Protein AF-A0A955L6P5-F1 (afdb_monomer_lite)

pLDDT: mean 88.3, std 8.4, range [50.91, 96.0]

Structure (mmCIF, N/CA/C/O backbone):
data_AF-A0A955L6P5-F1
#
_entry.id   AF-A0A955L6P5-F1
#
loop_
_atom_site.group_PDB
_atom_site.id
_atom_site.type_symbol
_atom_site.label_atom_id
_atom_site.label_alt_id
_atom_site.label_comp_id
_atom_site.label_asym_id
_atom_site.label_entity_id
_atom_site.label_seq_id
_atom_site.pdbx_PDB_ins_code
_atom_site.Cartn_x
_atom_site.Cartn_y
_atom_site.Cartn_z
_atom_site.occupancy
_atom_site.B_iso_or_equiv
_atom_site.auth_seq_id
_atom_site.auth_comp_id
_atom_site.auth_asym_id
_atom_site.auth_atom_id
_atom_site.pdbx_PDB_model_num
ATOM 1 N N . MET A 1 1 ? -25.194 28.281 59.386 1.00 50.91 1 MET A N 1
ATOM 2 C CA . MET A 1 1 ? -25.697 27.392 58.314 1.00 50.91 1 MET A CA 1
ATOM 3 C C . MET A 1 1 ? -25.252 25.973 58.629 1.00 50.91 1 MET A C 1
ATOM 5 O O . MET A 1 1 ? -24.058 25.762 58.780 1.00 50.91 1 MET A O 1
ATOM 9 N N . LYS A 1 2 ? -26.180 25.026 58.823 1.00 52.00 2 LYS A N 1
ATOM 10 C CA .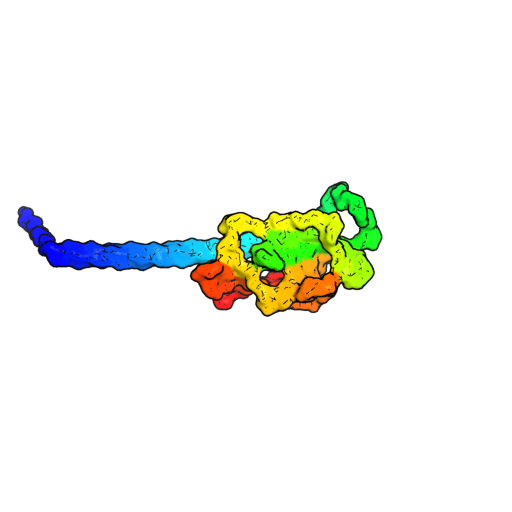 LYS A 1 2 ? -25.829 23.611 59.026 1.00 52.00 2 LYS A CA 1
ATOM 11 C C . LYS A 1 2 ? -25.591 22.978 57.655 1.00 52.00 2 LYS A C 1
ATOM 13 O O . LYS A 1 2 ? -26.517 22.937 56.849 1.00 52.00 2 LYS A O 1
ATOM 18 N N . LEU A 1 3 ? -24.368 22.522 57.396 1.00 64.44 3 LEU A N 1
ATOM 19 C CA . LEU A 1 3 ? -24.061 21.691 56.232 1.00 64.44 3 LEU A CA 1
ATOM 20 C C . LEU A 1 3 ? -24.800 20.358 56.409 1.00 64.44 3 LEU A C 1
ATOM 22 O O . LEU A 1 3 ? -24.619 19.682 57.423 1.00 64.44 3 LEU A O 1
ATOM 26 N N . LYS A 1 4 ? -25.688 20.017 55.470 1.00 74.00 4 LYS A N 1
ATOM 27 C CA . LYS A 1 4 ? -26.316 18.692 55.436 1.00 74.00 4 LYS A CA 1
ATOM 28 C C . LYS A 1 4 ? -25.215 17.676 55.127 1.00 74.00 4 LYS A C 1
ATOM 30 O O . LYS A 1 4 ? -24.539 17.805 54.112 1.00 74.00 4 LYS A O 1
ATOM 35 N N . ALA A 1 5 ? -25.009 16.716 56.023 1.00 74.19 5 ALA A N 1
ATOM 36 C CA . ALA A 1 5 ? -24.091 15.612 55.783 1.00 74.19 5 ALA A CA 1
ATOM 37 C C . ALA A 1 5 ? -24.690 14.684 54.714 1.00 74.19 5 ALA A C 1
ATOM 39 O O . ALA A 1 5 ? -25.864 14.323 54.807 1.00 74.19 5 ALA A O 1
ATOM 40 N N . PHE A 1 6 ? -23.888 14.328 53.710 1.00 81.50 6 PHE A N 1
ATOM 41 C CA . PHE A 1 6 ? -24.247 13.346 52.686 1.00 81.50 6 PHE A CA 1
ATOM 42 C C . PHE A 1 6 ? -24.453 11.968 53.320 1.00 81.50 6 PHE A C 1
ATOM 44 O O . PHE A 1 6 ? -23.704 11.581 54.222 1.00 81.50 6 PHE A O 1
ATOM 51 N N . SER A 1 7 ? -25.461 11.220 52.861 1.00 91.12 7 SER A N 1
ATOM 52 C CA . SER A 1 7 ? -25.644 9.847 53.343 1.00 91.12 7 SER A CA 1
ATOM 53 C C . SER A 1 7 ? -24.570 8.928 52.755 1.00 91.12 7 SER A C 1
ATOM 55 O O . SER A 1 7 ? -24.119 9.124 51.627 1.00 91.12 7 SER A O 1
ATOM 57 N N . LEU A 1 8 ? -24.177 7.892 53.498 1.00 87.31 8 LEU A N 1
ATOM 58 C CA . LEU A 1 8 ? -23.196 6.907 53.026 1.00 87.31 8 LEU A CA 1
ATOM 59 C C . LEU A 1 8 ? -23.647 6.244 51.710 1.00 87.31 8 LEU A C 1
ATOM 61 O O . LEU A 1 8 ? -22.831 6.012 50.821 1.00 87.31 8 LEU A O 1
ATOM 65 N N . LEU A 1 9 ? -24.956 6.024 51.558 1.00 91.38 9 LEU A N 1
ATOM 66 C CA . LEU A 1 9 ? -25.561 5.498 50.335 1.00 91.38 9 LEU A CA 1
ATOM 67 C C . LEU A 1 9 ? -25.369 6.452 49.149 1.00 91.38 9 LEU A C 1
ATOM 69 O O . LEU A 1 9 ? -25.016 6.016 48.059 1.00 91.38 9 LEU A O 1
ATOM 73 N N . GLU A 1 10 ? -25.549 7.753 49.362 1.00 89.12 10 GLU A N 1
ATOM 74 C CA . GLU A 1 10 ? -25.377 8.775 48.325 1.00 89.12 10 GLU A CA 1
ATOM 75 C C . GLU A 1 10 ? -23.925 8.832 47.828 1.00 89.12 10 GLU A C 1
ATOM 77 O O . GLU A 1 10 ? -23.684 8.883 46.624 1.00 89.12 10 GLU A O 1
ATOM 82 N N . ILE A 1 11 ? -22.953 8.699 48.737 1.00 91.44 11 ILE A N 1
ATOM 83 C CA . ILE A 1 11 ? -21.528 8.617 48.382 1.00 91.44 11 ILE A CA 1
ATOM 84 C C . ILE A 1 11 ? -21.235 7.352 47.561 1.00 91.44 11 ILE A C 1
ATOM 86 O O . ILE A 1 11 ? -20.530 7.425 46.554 1.00 91.44 11 ILE A O 1
ATOM 90 N N . MET A 1 12 ? -21.801 6.201 47.940 1.00 91.44 12 MET A N 1
ATOM 91 C CA . MET A 1 12 ? -21.633 4.953 47.184 1.00 91.44 12 MET A CA 1
ATOM 92 C C . MET A 1 12 ? -22.191 5.050 45.761 1.00 91.44 12 MET A C 1
ATOM 94 O O . MET A 1 12 ? -21.538 4.603 44.817 1.00 91.44 12 MET A O 1
ATOM 98 N N . VAL A 1 13 ? -23.363 5.666 45.591 1.00 94.50 13 VAL A N 1
ATOM 99 C CA . VAL A 1 13 ? -23.970 5.869 44.267 1.00 94.50 13 VAL A CA 1
ATOM 100 C C . VAL A 1 13 ? -23.093 6.770 43.398 1.00 94.50 13 VAL A C 1
ATOM 102 O O . VAL A 1 13 ? -22.831 6.434 42.244 1.00 94.50 13 VAL A O 1
ATOM 105 N N . VAL A 1 14 ? -22.581 7.874 43.947 1.00 95.12 14 VAL A N 1
ATOM 106 C CA . VAL A 1 14 ? -21.708 8.799 43.207 1.00 95.12 14 VAL A CA 1
ATOM 107 C C . VAL A 1 14 ? -20.423 8.109 42.748 1.00 95.12 14 VAL A C 1
ATOM 109 O O . VAL A 1 14 ? -20.053 8.236 41.583 1.00 95.12 14 VAL A O 1
ATOM 112 N N . ILE A 1 15 ? -19.771 7.328 43.616 1.00 94.50 15 ILE A N 1
ATOM 113 C CA . ILE A 1 15 ? -18.563 6.571 43.247 1.00 94.50 15 ILE A CA 1
ATOM 114 C C . ILE A 1 15 ? -18.872 5.560 42.133 1.00 94.50 15 ILE A C 1
ATOM 116 O O . ILE A 1 15 ? -18.093 5.438 41.188 1.00 94.50 15 ILE A O 1
ATOM 120 N N . GLY A 1 16 ? -20.022 4.883 42.203 1.00 94.88 16 GLY A N 1
ATOM 121 C CA . GLY A 1 16 ? -20.468 3.963 41.156 1.00 94.88 16 GLY A CA 1
ATOM 122 C C . GLY A 1 16 ? -20.646 4.650 39.800 1.00 94.88 16 GLY A C 1
ATOM 123 O O . GLY A 1 16 ? -20.128 4.171 38.792 1.00 94.88 16 GLY A O 1
ATOM 124 N N . ILE A 1 17 ? -21.314 5.807 39.775 1.00 94.94 17 ILE A N 1
ATOM 125 C CA . ILE A 1 17 ? -21.514 6.594 38.549 1.00 94.94 17 ILE A CA 1
ATOM 126 C C . ILE A 1 17 ? -20.170 7.065 37.981 1.00 94.94 17 ILE A C 1
ATOM 128 O O . ILE A 1 17 ? -19.931 6.916 36.783 1.00 94.94 17 ILE A O 1
ATOM 132 N N . ILE A 1 18 ? -19.272 7.581 38.826 1.00 94.69 18 ILE A N 1
ATOM 133 C CA . ILE A 1 18 ? -17.933 8.017 38.402 1.00 94.69 18 ILE A CA 1
ATOM 134 C C . ILE A 1 18 ? -17.161 6.850 37.776 1.00 94.69 18 ILE A C 1
ATOM 136 O O . ILE A 1 18 ? -16.563 7.018 36.715 1.00 94.69 18 ILE A O 1
ATOM 140 N N . GLY A 1 19 ? -17.218 5.660 38.380 1.00 95.56 19 GLY A N 1
ATOM 141 C CA . GLY A 1 19 ? -16.585 4.459 37.834 1.00 95.56 19 GLY A CA 1
ATOM 142 C C . GLY A 1 19 ? -17.078 4.121 36.425 1.00 95.56 19 GLY A C 1
ATOM 143 O O . GLY A 1 19 ? -16.265 3.905 35.527 1.00 95.56 19 GLY A O 1
ATOM 144 N N . ILE A 1 20 ? -18.395 4.147 36.202 1.00 95.19 20 ILE A N 1
ATOM 145 C CA . ILE A 1 20 ? -18.993 3.882 34.882 1.00 95.19 20 ILE A CA 1
ATOM 146 C C . ILE A 1 20 ? -18.529 4.920 33.852 1.00 95.19 20 ILE A C 1
ATOM 148 O O . ILE A 1 20 ? -18.128 4.554 32.747 1.00 95.19 20 ILE A O 1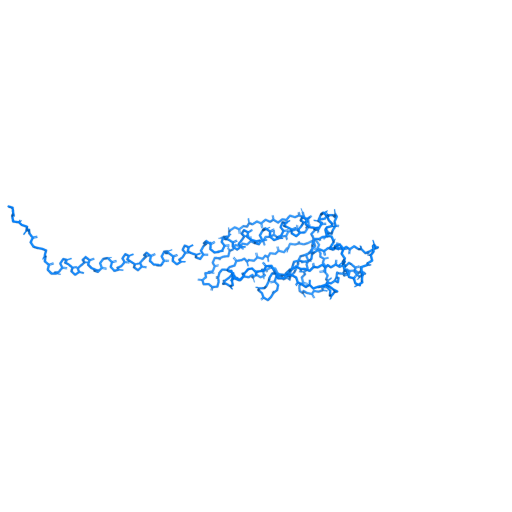
ATOM 152 N N . VAL A 1 21 ? -18.536 6.207 34.211 1.00 95.69 21 VAL A N 1
ATOM 153 C CA . VAL A 1 21 ? -18.105 7.291 33.313 1.00 95.69 21 VAL A CA 1
ATOM 154 C C . VAL A 1 21 ? -16.632 7.142 32.926 1.00 95.69 21 VAL A C 1
ATOM 156 O O . VAL A 1 21 ? -16.294 7.313 31.756 1.00 95.69 21 VAL A O 1
ATOM 159 N N . ILE A 1 22 ? -15.762 6.770 33.870 1.00 96.00 22 ILE A N 1
ATOM 160 C CA . ILE A 1 22 ? -14.339 6.528 33.589 1.00 96.00 22 ILE A CA 1
ATOM 161 C C . ILE A 1 22 ? -14.172 5.373 32.599 1.00 96.00 22 ILE A C 1
ATOM 163 O O . ILE A 1 22 ? -13.430 5.511 31.628 1.00 96.00 22 ILE A O 1
ATOM 167 N N . VAL A 1 23 ? -14.879 4.256 32.802 1.00 95.62 23 VAL A N 1
ATOM 168 C CA . VAL A 1 23 ? -14.803 3.097 31.896 1.00 95.62 23 VAL A CA 1
ATOM 169 C C . VAL A 1 23 ? -15.242 3.476 30.481 1.00 95.62 23 VAL A C 1
ATOM 171 O O . VAL A 1 23 ? -14.531 3.175 29.523 1.00 95.62 23 VAL A O 1
ATOM 174 N N . LEU A 1 24 ? -16.359 4.194 30.337 1.00 95.00 24 LEU A N 1
ATOM 175 C CA . LEU A 1 24 ? -16.823 4.682 29.034 1.00 95.00 24 LEU A CA 1
ATOM 176 C C . LEU A 1 24 ? -15.808 5.634 28.385 1.00 95.00 24 LEU A C 1
ATOM 178 O O . LEU A 1 24 ? -15.554 5.534 27.184 1.00 95.00 24 LEU A O 1
ATOM 182 N N . GLY A 1 25 ? -15.182 6.509 29.176 1.00 93.81 25 GLY A N 1
ATOM 183 C CA . GLY A 1 25 ? -14.126 7.404 28.708 1.00 93.81 25 GLY A CA 1
ATOM 184 C C . GLY A 1 25 ? -12.911 6.651 28.161 1.00 93.81 25 GLY A C 1
ATOM 185 O O . GLY A 1 25 ? -12.407 6.992 27.092 1.00 93.81 25 GLY A O 1
ATOM 186 N N . ILE A 1 26 ? -12.475 5.589 28.843 1.00 94.81 26 ILE A N 1
ATOM 187 C CA . ILE A 1 26 ? -11.353 4.749 28.398 1.00 94.81 26 ILE A CA 1
ATOM 188 C C . ILE A 1 26 ? -11.694 4.040 27.082 1.00 94.81 26 ILE A C 1
ATOM 190 O O . ILE A 1 26 ? -10.897 4.078 26.146 1.00 94.81 26 ILE A O 1
ATOM 194 N N . VAL A 1 27 ? -12.883 3.438 26.975 1.00 93.00 27 VAL A N 1
ATOM 195 C CA . VAL A 1 27 ? -13.330 2.760 25.742 1.00 93.00 27 VAL A CA 1
ATOM 196 C C . VAL A 1 27 ? -13.403 3.741 24.566 1.00 93.00 27 VAL A C 1
ATOM 198 O O . VAL A 1 27 ? -12.944 3.426 23.463 1.00 93.00 27 VAL A O 1
ATOM 201 N N . GLY A 1 28 ? -13.911 4.953 24.806 1.00 92.69 28 GLY A N 1
ATOM 202 C CA . GLY A 1 28 ? -13.933 6.025 23.812 1.00 92.69 28 GLY A CA 1
ATOM 203 C C . GLY A 1 28 ? -12.529 6.444 23.371 1.00 92.69 28 GLY A C 1
ATOM 204 O O . GLY A 1 28 ? -12.265 6.546 22.175 1.00 92.69 28 GLY A O 1
ATOM 205 N N . MET A 1 29 ? -11.600 6.613 24.317 1.00 93.69 29 MET A N 1
ATOM 206 C CA . MET A 1 29 ? -10.216 6.993 24.021 1.00 93.69 29 MET A CA 1
ATOM 207 C C . MET A 1 29 ? -9.476 5.925 23.208 1.00 93.69 29 MET A C 1
ATOM 209 O O . MET A 1 29 ? -8.738 6.268 22.285 1.00 93.69 29 MET A O 1
ATOM 213 N N . ILE A 1 30 ? -9.676 4.641 23.521 1.00 91.38 30 ILE A N 1
ATOM 214 C CA . ILE A 1 30 ? -9.093 3.529 22.756 1.00 91.38 30 ILE A CA 1
ATOM 215 C C . ILE A 1 30 ? -9.619 3.555 21.320 1.00 91.38 30 ILE A C 1
ATOM 217 O O . ILE A 1 30 ? -8.828 3.522 20.384 1.00 91.38 30 ILE A O 1
ATOM 221 N N . SER A 1 31 ? -10.936 3.672 21.143 1.00 89.31 31 SER A N 1
ATOM 222 C CA . SER A 1 31 ? -11.556 3.709 19.812 1.00 89.31 31 SER A CA 1
ATOM 223 C C . SER A 1 31 ? -11.060 4.904 18.992 1.00 89.31 31 SER A C 1
ATOM 225 O O . SER A 1 31 ? -10.675 4.742 17.839 1.00 89.31 31 SER A O 1
ATOM 227 N N . PHE A 1 32 ? -10.972 6.083 19.614 1.00 90.75 32 PHE A N 1
ATOM 228 C CA . PHE A 1 32 ? -10.450 7.291 18.978 1.00 90.75 32 PHE A CA 1
ATOM 229 C C . PHE A 1 32 ? -8.995 7.134 18.521 1.00 90.75 32 PHE A C 1
ATOM 231 O O . PHE A 1 32 ? -8.670 7.481 17.388 1.00 90.75 32 PHE A O 1
ATOM 238 N N . ARG A 1 33 ? -8.118 6.577 19.371 1.00 90.69 33 ARG A N 1
ATOM 239 C CA . ARG A 1 33 ? -6.711 6.331 19.006 1.00 90.69 33 ARG A CA 1
ATOM 240 C C . ARG A 1 33 ? -6.591 5.439 17.774 1.00 90.69 33 ARG A C 1
ATOM 242 O O . ARG A 1 33 ? -5.829 5.777 16.876 1.00 90.69 33 ARG A O 1
ATOM 249 N N . ARG A 1 34 ? -7.387 4.369 17.708 1.00 89.88 34 ARG A N 1
ATOM 250 C CA . ARG A 1 34 ? -7.402 3.444 16.565 1.00 89.88 34 ARG A CA 1
ATOM 251 C C . ARG A 1 34 ? -7.818 4.141 15.271 1.00 89.88 34 ARG A C 1
ATOM 253 O O . ARG A 1 34 ? -7.171 3.953 14.248 1.00 89.88 34 ARG A O 1
ATOM 260 N N . THR A 1 35 ? -8.857 4.978 15.315 1.00 89.56 35 THR A N 1
ATOM 261 C CA . THR A 1 35 ? -9.290 5.770 14.151 1.00 89.56 35 THR A CA 1
ATOM 262 C C . THR A 1 35 ? -8.191 6.718 13.675 1.00 89.56 35 THR A C 1
ATOM 264 O O . THR A 1 35 ? -7.919 6.783 12.480 1.00 89.56 35 THR A O 1
ATOM 267 N N . VAL A 1 36 ? -7.526 7.419 14.600 1.00 90.69 36 VAL A N 1
ATOM 268 C CA . VAL A 1 36 ? -6.426 8.334 14.259 1.00 90.69 36 VAL A CA 1
ATOM 269 C C . VAL A 1 36 ? -5.245 7.580 13.644 1.00 90.69 36 VAL A C 1
ATOM 271 O O . VAL A 1 36 ? -4.683 8.054 12.664 1.00 90.69 36 VAL A O 1
ATOM 274 N N . GLN A 1 37 ? -4.889 6.404 14.168 1.00 91.00 37 GLN A N 1
ATOM 275 C CA . GLN A 1 37 ? -3.816 5.576 13.605 1.00 91.00 37 GLN A CA 1
ATOM 276 C C . GLN A 1 37 ? -4.128 5.119 12.176 1.00 91.00 37 GLN A C 1
ATOM 278 O O . GLN A 1 37 ? -3.267 5.245 11.311 1.00 91.00 37 GLN A O 1
ATOM 283 N N . ILE A 1 38 ? -5.353 4.648 11.905 1.00 91.38 38 ILE A N 1
ATOM 284 C CA . ILE A 1 38 ? -5.777 4.271 10.544 1.00 91.38 38 ILE A CA 1
ATOM 285 C C . ILE A 1 38 ? -5.684 5.476 9.603 1.00 91.38 38 ILE A C 1
ATOM 287 O O . ILE A 1 38 ? -5.169 5.351 8.495 1.00 91.38 38 ILE A O 1
ATOM 291 N N . GLN A 1 39 ? -6.150 6.648 10.042 1.00 90.81 39 GLN A N 1
ATOM 292 C CA . GLN A 1 39 ? -6.108 7.862 9.230 1.00 90.81 39 GLN A CA 1
ATOM 293 C C . GLN A 1 39 ? -4.669 8.308 8.930 1.00 90.81 39 GLN A C 1
ATOM 295 O O . GLN A 1 39 ? -4.360 8.659 7.799 1.00 90.81 39 GLN A O 1
ATOM 300 N N . GLN A 1 40 ? -3.769 8.238 9.911 1.00 91.75 40 GLN A N 1
ATOM 301 C CA . GLN A 1 40 ? -2.355 8.562 9.702 1.00 91.75 40 GLN A CA 1
ATOM 302 C C . GLN A 1 40 ? -1.663 7.570 8.761 1.00 91.75 40 GLN A C 1
ATOM 304 O O . GLN A 1 40 ? -0.937 7.995 7.868 1.00 91.75 40 GLN A O 1
ATOM 309 N N . ALA A 1 41 ? -1.921 6.269 8.918 1.00 91.62 41 ALA A N 1
ATOM 310 C CA . ALA A 1 41 ? -1.393 5.245 8.016 1.00 91.62 41 ALA A CA 1
ATOM 311 C C . ALA A 1 41 ? -1.935 5.406 6.587 1.00 91.62 41 ALA A C 1
ATOM 313 O O . ALA A 1 41 ? -1.214 5.196 5.618 1.00 91.62 41 ALA A O 1
ATOM 314 N N . THR A 1 42 ? -3.194 5.828 6.458 1.00 92.69 42 THR A N 1
ATOM 315 C CA . THR A 1 42 ? -3.833 6.182 5.183 1.00 92.69 42 THR A CA 1
ATOM 316 C C . THR A 1 42 ? -3.112 7.356 4.524 1.00 92.69 42 THR A C 1
ATOM 318 O O . THR A 1 42 ? -2.741 7.267 3.355 1.00 92.69 42 THR A O 1
ATOM 321 N N . ASP A 1 43 ? -2.863 8.436 5.265 1.00 92.44 43 ASP A N 1
ATOM 322 C CA . ASP A 1 43 ? -2.147 9.608 4.752 1.00 92.44 43 ASP A CA 1
ATOM 323 C C . ASP A 1 43 ? -0.708 9.264 4.331 1.00 92.44 43 ASP A C 1
ATOM 325 O O . ASP A 1 43 ? -0.248 9.709 3.275 1.00 92.44 43 ASP A O 1
ATOM 329 N N . GLU A 1 44 ? -0.010 8.433 5.110 1.00 92.00 44 GLU A N 1
ATOM 330 C CA . GLU A 1 44 ? 1.328 7.940 4.768 1.00 92.00 44 GLU A CA 1
ATOM 331 C C . GLU A 1 44 ? 1.305 7.068 3.509 1.00 92.00 44 GLU A C 1
ATOM 333 O O . GLU A 1 44 ? 2.100 7.291 2.599 1.00 92.00 44 GLU A O 1
ATOM 338 N N . PHE A 1 45 ? 0.356 6.136 3.405 1.00 92.75 45 PHE A N 1
ATOM 339 C CA . PHE A 1 45 ? 0.193 5.279 2.233 1.00 92.75 45 PHE A CA 1
ATOM 340 C C . PHE A 1 45 ? -0.027 6.099 0.951 1.00 92.75 45 PHE A C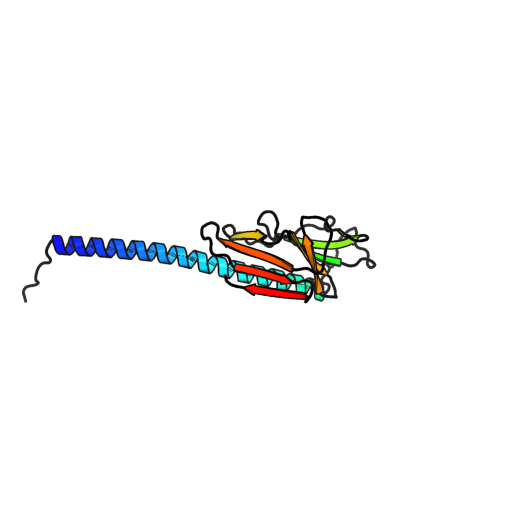 1
ATOM 342 O O . PHE A 1 45 ? 0.645 5.885 -0.058 1.00 92.75 45 PHE A O 1
ATOM 349 N N . ILE A 1 46 ? -0.901 7.111 0.995 1.00 92.81 46 ILE A N 1
ATOM 350 C CA . ILE A 1 46 ? -1.108 8.037 -0.133 1.00 92.81 46 ILE A CA 1
ATOM 351 C C . ILE A 1 46 ? 0.172 8.804 -0.449 1.00 92.81 46 ILE A C 1
ATOM 353 O O . ILE A 1 46 ? 0.495 9.009 -1.621 1.00 92.81 46 ILE A O 1
ATOM 357 N N . SER A 1 47 ? 0.875 9.273 0.584 1.00 93.81 47 SER A N 1
ATOM 358 C CA . SER A 1 47 ? 2.130 9.999 0.422 1.00 93.81 47 SER A CA 1
ATOM 359 C C . SER A 1 47 ? 3.162 9.135 -0.294 1.00 93.81 47 SER A C 1
ATOM 361 O O . SER A 1 47 ? 3.775 9.608 -1.246 1.00 93.81 47 SER A O 1
ATOM 363 N N . VAL A 1 48 ? 3.290 7.865 0.089 1.00 93.44 48 VAL A N 1
ATOM 364 C CA . VAL A 1 48 ? 4.177 6.886 -0.548 1.00 93.44 48 VAL A CA 1
ATOM 365 C C . VAL A 1 48 ? 3.823 6.679 -2.019 1.00 93.44 48 VAL A C 1
ATOM 367 O O . VAL A 1 48 ? 4.713 6.738 -2.871 1.00 93.44 48 VAL A O 1
ATOM 370 N N . LEU A 1 49 ? 2.542 6.483 -2.347 1.00 93.56 49 LEU A N 1
ATOM 371 C CA . LEU A 1 49 ? 2.108 6.312 -3.737 1.00 93.56 49 LEU A CA 1
ATOM 372 C C . LEU A 1 49 ? 2.399 7.565 -4.571 1.00 93.56 49 LEU A C 1
ATOM 374 O O . LEU A 1 49 ? 2.941 7.473 -5.672 1.00 93.56 49 LEU A O 1
ATOM 378 N N . ARG A 1 50 ? 2.092 8.754 -4.036 1.00 94.06 50 ARG A N 1
ATOM 379 C CA . ARG A 1 50 ? 2.362 10.035 -4.708 1.00 94.06 50 ARG A CA 1
ATOM 380 C C . ARG A 1 50 ? 3.845 10.279 -4.902 1.00 94.06 50 ARG A C 1
ATOM 382 O O . ARG A 1 50 ? 4.249 10.693 -5.985 1.00 94.06 50 ARG A O 1
ATOM 389 N N . GLU A 1 51 ? 4.644 10.041 -3.871 1.00 93.31 51 GLU A N 1
ATOM 390 C CA . GLU A 1 51 ? 6.092 10.190 -3.933 1.00 93.31 51 GLU A CA 1
ATOM 391 C C . GLU A 1 51 ? 6.675 9.243 -4.980 1.00 93.31 51 GLU A C 1
ATOM 393 O O . GLU A 1 51 ? 7.471 9.669 -5.810 1.00 93.31 51 GLU A O 1
ATOM 398 N N . THR A 1 52 ? 6.244 7.984 -4.988 1.00 93.75 52 THR A N 1
ATOM 399 C CA . THR A 1 52 ? 6.751 6.975 -5.924 1.00 93.75 52 THR A CA 1
ATOM 400 C C . THR A 1 52 ? 6.369 7.297 -7.362 1.00 93.75 52 THR A C 1
ATOM 402 O O . THR A 1 52 ? 7.241 7.305 -8.227 1.00 93.75 52 THR A O 1
ATOM 405 N N . ARG A 1 53 ? 5.115 7.690 -7.611 1.00 93.31 53 ARG A N 1
ATOM 406 C CA . ARG A 1 53 ? 4.689 8.206 -8.918 1.00 93.31 53 ARG A CA 1
ATOM 407 C C . ARG A 1 53 ? 5.517 9.417 -9.346 1.00 93.31 53 ARG A C 1
ATOM 409 O O . ARG A 1 53 ? 6.006 9.468 -10.465 1.00 93.31 53 ARG A O 1
ATOM 416 N N . THR A 1 54 ? 5.735 10.364 -8.434 1.00 93.19 54 THR A N 1
ATOM 417 C CA . THR A 1 54 ? 6.544 11.563 -8.704 1.00 93.19 54 THR A CA 1
ATOM 418 C C . THR A 1 54 ? 7.996 11.196 -9.027 1.00 93.19 54 THR A C 1
ATOM 420 O O . THR A 1 54 ? 8.608 11.820 -9.892 1.00 93.19 54 THR A O 1
ATOM 423 N N . ARG A 1 55 ? 8.573 10.191 -8.356 1.00 90.88 55 ARG A N 1
ATOM 424 C CA . ARG A 1 55 ? 9.918 9.678 -8.663 1.00 90.88 55 ARG A CA 1
ATOM 425 C C . ARG A 1 55 ? 9.976 9.035 -10.048 1.00 90.88 55 ARG A C 1
ATOM 427 O O . ARG A 1 55 ? 10.938 9.301 -10.769 1.00 90.88 55 ARG A O 1
ATOM 434 N N . ALA A 1 56 ? 8.952 8.265 -10.417 1.00 91.38 56 ALA A N 1
ATOM 435 C CA . ALA A 1 56 ? 8.830 7.653 -11.738 1.00 91.38 56 ALA A CA 1
ATOM 436 C C . ALA A 1 56 ? 8.731 8.717 -12.845 1.00 91.38 56 ALA A C 1
ATOM 438 O O . ALA A 1 56 ? 9.539 8.742 -13.775 1.00 91.38 56 ALA A O 1
ATOM 439 N N . GLU A 1 57 ? 7.813 9.676 -12.700 1.00 91.06 57 GLU A N 1
ATOM 440 C CA . GLU A 1 57 ? 7.593 10.762 -13.668 1.00 91.06 57 GLU A CA 1
ATOM 441 C C . GLU A 1 57 ? 8.841 11.638 -13.857 1.00 91.06 57 GLU A C 1
ATOM 443 O O . GLU A 1 57 ? 9.185 12.009 -14.978 1.00 91.06 57 GLU A O 1
ATOM 448 N N . ASN A 1 58 ? 9.569 11.934 -12.776 1.00 88.06 58 ASN A N 1
ATOM 449 C CA . ASN A 1 58 ? 10.790 12.744 -12.840 1.00 88.06 58 ASN A CA 1
ATOM 450 C C . ASN A 1 58 ? 12.042 11.951 -13.245 1.00 88.06 58 ASN A C 1
ATOM 452 O O . ASN A 1 58 ? 13.127 12.532 -13.293 1.00 88.06 58 ASN A O 1
ATOM 456 N N . ASN A 1 59 ? 11.910 10.648 -13.520 1.00 77.31 59 ASN A N 1
ATOM 457 C CA . ASN A 1 59 ? 13.009 9.759 -13.885 1.00 77.31 59 ASN A CA 1
ATOM 458 C C . ASN A 1 59 ? 14.203 9.877 -12.927 1.00 77.31 59 ASN A C 1
ATOM 460 O O . ASN A 1 59 ? 15.358 9.977 -13.350 1.00 77.31 59 ASN A O 1
ATOM 464 N N . VAL A 1 60 ? 13.924 9.897 -11.619 1.00 72.50 60 VAL A N 1
ATOM 465 C CA . VAL A 1 60 ? 14.956 9.942 -10.571 1.00 72.50 60 VAL A CA 1
ATOM 466 C C . VAL A 1 60 ? 15.569 8.551 -10.415 1.00 72.50 60 VAL A C 1
ATOM 468 O O . VAL A 1 60 ? 15.591 7.978 -9.332 1.00 72.50 60 VAL A O 1
ATOM 471 N N . ILE A 1 61 ? 16.071 7.987 -11.513 1.00 70.06 61 ILE A N 1
ATOM 472 C CA . ILE A 1 61 ? 16.913 6.802 -11.462 1.00 70.06 61 ILE A CA 1
ATOM 473 C C . ILE A 1 61 ? 18.133 7.216 -10.641 1.00 70.06 61 ILE A C 1
ATOM 475 O O . ILE A 1 61 ? 18.761 8.242 -10.923 1.00 70.06 61 ILE A O 1
ATOM 479 N N . LEU A 1 62 ? 18.401 6.478 -9.560 1.00 64.25 62 LEU A N 1
ATOM 480 C CA . LEU A 1 62 ? 19.532 6.738 -8.671 1.00 64.25 62 LEU A CA 1
ATOM 481 C C . LEU A 1 62 ? 20.78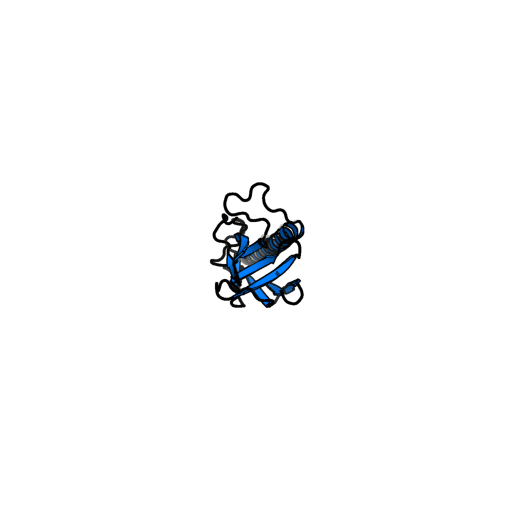2 6.973 -9.529 1.00 64.25 62 LEU A C 1
ATOM 483 O O . LEU A 1 62 ? 21.019 6.229 -10.473 1.00 64.25 62 LEU A O 1
ATOM 487 N N . GLN A 1 63 ? 21.556 8.022 -9.226 1.00 54.69 63 GLN A N 1
ATOM 488 C CA . GLN A 1 63 ? 22.667 8.501 -10.073 1.00 54.69 63 GLN A CA 1
ATOM 489 C C . GLN A 1 63 ? 23.781 7.466 -10.327 1.00 54.69 63 GLN A C 1
ATOM 491 O O . GLN A 1 63 ? 24.675 7.720 -11.129 1.00 54.69 63 GLN A O 1
ATOM 496 N N . ASP A 1 64 ? 23.716 6.311 -9.673 1.00 60.78 64 ASP A N 1
ATOM 497 C CA . ASP A 1 64 ? 24.500 5.128 -9.985 1.00 60.78 64 ASP A CA 1
ATOM 498 C C . ASP A 1 64 ? 23.614 3.895 -9.725 1.00 60.78 64 ASP A C 1
ATOM 500 O O . ASP A 1 64 ? 23.554 3.406 -8.593 1.00 60.78 64 ASP A O 1
ATOM 504 N N . PRO A 1 65 ? 22.845 3.429 -10.725 1.00 63.69 65 PRO A N 1
ATOM 505 C CA . PRO A 1 65 ? 21.952 2.280 -10.572 1.00 63.69 65 PRO A CA 1
ATOM 506 C C . PRO A 1 65 ? 22.720 0.963 -10.367 1.00 63.69 65 PRO A C 1
ATOM 508 O O . PRO A 1 65 ? 22.103 -0.075 -10.149 1.00 63.69 65 PRO A O 1
ATOM 511 N N . GLY A 1 66 ? 24.056 0.985 -10.391 1.00 69.38 66 GLY A N 1
ATOM 512 C CA . GLY A 1 66 ? 24.879 -0.200 -10.225 1.00 69.38 66 GLY A CA 1
ATOM 513 C C . GLY A 1 66 ? 24.983 -1.045 -11.503 1.00 69.38 66 GLY A C 1
ATOM 514 O O . GLY A 1 66 ? 24.585 -0.619 -12.592 1.00 69.38 66 GLY A O 1
ATOM 515 N N . PRO A 1 67 ? 25.592 -2.237 -11.404 1.00 65.56 67 PRO A N 1
ATOM 516 C CA . PRO A 1 67 ? 25.751 -3.144 -12.537 1.00 65.56 67 PRO A CA 1
ATOM 517 C C . PRO A 1 67 ? 24.386 -3.679 -12.995 1.00 65.56 67 PRO A C 1
ATOM 519 O O . PRO A 1 67 ? 23.644 -4.193 -12.171 1.00 65.56 67 PRO A O 1
ATOM 522 N N . GLY A 1 68 ? 24.085 -3.589 -14.296 1.00 71.06 68 GLY A N 1
ATOM 523 C CA . GLY A 1 68 ? 22.816 -4.064 -14.886 1.00 71.06 68 GLY A CA 1
ATOM 524 C C . GLY A 1 68 ? 22.028 -2.979 -15.623 1.00 71.06 68 GLY A C 1
ATOM 525 O O . GLY A 1 68 ? 21.217 -3.275 -16.492 1.00 71.06 68 GLY A O 1
ATOM 526 N N . PHE A 1 69 ? 22.344 -1.708 -15.370 1.00 79.25 69 PHE A N 1
ATOM 527 C CA . PHE A 1 69 ? 21.658 -0.603 -16.026 1.00 79.25 69 PHE A CA 1
ATOM 528 C C . PHE A 1 69 ? 21.985 -0.494 -17.520 1.00 79.25 69 PHE A C 1
ATOM 530 O O . PHE A 1 69 ? 23.128 -0.244 -17.915 1.00 79.25 69 PHE A O 1
ATOM 537 N N . ASP A 1 70 ? 20.952 -0.618 -18.347 1.00 81.50 70 ASP A N 1
ATOM 538 C CA . ASP A 1 70 ? 20.981 -0.377 -19.786 1.00 81.50 70 ASP A CA 1
ATOM 539 C C . ASP A 1 70 ? 20.022 0.769 -20.141 1.00 81.50 70 ASP A C 1
ATOM 541 O O . ASP A 1 70 ? 18.829 0.730 -19.839 1.00 81.50 70 ASP A O 1
ATOM 545 N N . ASN A 1 71 ? 20.543 1.793 -20.818 1.00 80.50 71 ASN A N 1
ATOM 546 C CA . ASN A 1 71 ? 19.768 2.949 -21.277 1.00 80.50 71 ASN A CA 1
ATOM 547 C C . ASN A 1 71 ? 18.678 2.591 -22.302 1.00 80.50 71 ASN A C 1
ATOM 549 O O . ASN A 1 71 ? 17.840 3.434 -22.611 1.00 80.50 71 ASN A O 1
ATOM 553 N N . ASN A 1 72 ? 18.716 1.386 -22.873 1.00 85.06 72 ASN A N 1
ATOM 554 C CA . ASN A 1 72 ? 17.724 0.919 -23.838 1.00 85.06 72 ASN A CA 1
ATOM 555 C C . ASN A 1 72 ? 16.517 0.235 -23.184 1.00 85.06 72 ASN A C 1
ATOM 557 O O . ASN A 1 72 ? 15.577 -0.124 -23.893 1.00 85.06 72 ASN A O 1
ATOM 561 N N . LEU A 1 73 ? 16.549 0.026 -21.867 1.00 87.44 73 LEU A N 1
ATOM 562 C CA . LEU A 1 73 ? 15.458 -0.597 -21.130 1.00 87.44 73 LEU A CA 1
ATOM 563 C C . LEU A 1 73 ? 14.487 0.455 -20.600 1.00 87.44 73 LEU A C 1
ATOM 565 O O . LEU A 1 73 ? 14.847 1.597 -20.311 1.00 87.44 73 LEU A O 1
ATOM 569 N N . VAL A 1 74 ? 13.234 0.036 -20.473 1.00 90.69 74 VAL A N 1
ATOM 570 C CA . VAL A 1 74 ? 12.186 0.800 -19.803 1.00 90.69 74 VAL A CA 1
ATOM 571 C C . VAL A 1 74 ? 12.223 0.444 -18.325 1.00 90.69 74 VAL A C 1
ATOM 573 O O . VAL A 1 74 ? 12.280 -0.736 -17.981 1.00 90.69 74 VAL A O 1
ATOM 576 N N . TYR A 1 75 ? 12.185 1.462 -17.471 1.00 92.44 75 TYR A N 1
ATOM 577 C CA . TYR A 1 75 ? 12.237 1.319 -16.019 1.00 92.44 75 TYR A CA 1
ATOM 578 C C . TYR A 1 75 ? 10.928 1.760 -15.380 1.00 92.44 75 TYR A C 1
ATOM 580 O O . TYR A 1 75 ? 10.178 2.548 -15.954 1.00 92.44 75 TYR A O 1
ATOM 588 N N . GLY A 1 76 ? 10.683 1.296 -14.164 1.00 93.88 76 GLY A N 1
ATOM 589 C CA . GLY A 1 76 ? 9.542 1.698 -13.359 1.00 93.88 76 GLY A CA 1
ATOM 590 C C . GLY A 1 76 ? 9.767 1.381 -11.890 1.00 93.88 76 GLY A C 1
ATOM 591 O O . GLY A 1 76 ? 10.639 0.588 -11.540 1.00 93.88 76 GLY A O 1
ATOM 592 N N . TYR A 1 77 ? 8.986 2.010 -11.021 1.00 94.75 77 TYR A N 1
ATOM 593 C CA . TYR A 1 77 ? 9.002 1.726 -9.591 1.00 94.75 77 TYR A CA 1
ATOM 594 C C . TYR A 1 77 ? 7.832 0.833 -9.220 1.00 94.75 77 TYR A C 1
ATOM 596 O O . TYR A 1 77 ? 6.680 1.227 -9.403 1.00 94.75 77 TYR A O 1
ATOM 604 N N . ARG A 1 78 ? 8.124 -0.332 -8.646 1.00 95.38 78 ARG A N 1
ATOM 605 C CA . ARG A 1 78 ? 7.119 -1.221 -8.067 1.00 95.38 78 ARG A CA 1
ATOM 606 C C . ARG A 1 78 ? 6.859 -0.847 -6.620 1.00 95.38 78 ARG A C 1
ATOM 608 O O . ARG A 1 78 ? 7.799 -0.614 -5.866 1.00 95.38 78 ARG A O 1
ATOM 615 N N . ILE A 1 79 ? 5.590 -0.828 -6.241 1.00 95.69 79 ILE A N 1
ATOM 616 C CA . ILE A 1 79 ? 5.125 -0.849 -4.860 1.00 95.69 79 ILE A CA 1
ATOM 617 C C . ILE A 1 79 ? 4.500 -2.213 -4.601 1.00 95.69 79 ILE A C 1
ATOM 619 O O . ILE A 1 79 ? 3.534 -2.578 -5.268 1.00 95.69 79 ILE A O 1
ATOM 623 N N . ASP A 1 80 ? 5.052 -2.945 -3.641 1.00 94.62 80 ASP A N 1
ATOM 624 C CA . ASP A 1 80 ? 4.567 -4.254 -3.210 1.00 94.62 80 ASP A CA 1
ATOM 625 C C . ASP A 1 80 ? 3.858 -4.123 -1.852 1.00 94.62 80 ASP A C 1
ATOM 627 O O . ASP A 1 80 ? 4.308 -3.387 -0.967 1.00 94.62 80 ASP A O 1
ATOM 631 N N . PHE A 1 81 ? 2.717 -4.800 -1.721 1.00 91.69 81 PHE A N 1
ATOM 632 C CA . PHE A 1 81 ? 1.842 -4.795 -0.546 1.00 91.69 81 PHE A CA 1
ATOM 633 C C . PHE A 1 81 ? 1.817 -6.147 0.193 1.00 91.69 81 PHE A C 1
ATOM 635 O O . PHE A 1 81 ? 1.024 -6.349 1.123 1.00 91.69 81 PHE A O 1
ATOM 642 N N . GLN A 1 82 ? 2.600 -7.126 -0.261 1.00 89.44 82 GLN A N 1
ATOM 643 C CA . GLN A 1 82 ? 2.582 -8.487 0.254 1.00 89.44 82 GLN A CA 1
ATOM 644 C C . GLN A 1 82 ? 3.096 -8.576 1.694 1.00 89.44 82 GLN A C 1
ATOM 646 O O . GLN A 1 82 ? 3.825 -7.727 2.197 1.00 89.44 82 GLN A O 1
ATOM 651 N N . ASN A 1 83 ? 2.709 -9.656 2.382 1.00 89.50 83 ASN A N 1
ATOM 652 C CA . ASN A 1 83 ? 3.173 -9.985 3.737 1.00 89.50 83 ASN A CA 1
ATOM 653 C C . ASN A 1 83 ? 2.940 -8.881 4.780 1.00 89.50 83 ASN A C 1
ATOM 655 O O . ASN A 1 83 ? 3.614 -8.838 5.807 1.00 89.50 83 ASN A O 1
ATOM 659 N N . ASN A 1 84 ? 1.945 -8.020 4.545 1.00 89.19 84 ASN A N 1
ATOM 660 C CA . ASN A 1 84 ? 1.680 -6.843 5.363 1.00 89.19 84 ASN A CA 1
ATOM 661 C C . ASN A 1 84 ? 2.867 -5.857 5.418 1.00 89.19 84 ASN A C 1
ATOM 663 O O . ASN A 1 84 ? 3.006 -5.088 6.375 1.00 89.19 84 ASN A O 1
ATOM 667 N N . GLU A 1 85 ? 3.712 -5.868 4.397 1.00 90.75 85 GLU A N 1
ATOM 668 C CA . GLU A 1 85 ? 4.789 -4.915 4.192 1.00 90.75 85 GLU A CA 1
ATOM 669 C C . GLU A 1 85 ? 4.411 -3.954 3.065 1.00 90.75 85 GLU A C 1
ATOM 671 O O . GLU A 1 85 ? 3.507 -4.208 2.274 1.00 90.75 85 GLU A O 1
ATOM 676 N N . LEU A 1 86 ? 5.067 -2.798 3.058 1.00 93.38 86 LEU A N 1
ATOM 677 C CA . LEU A 1 86 ? 4.988 -1.841 1.967 1.00 93.38 86 LEU A CA 1
ATOM 678 C C . LEU A 1 86 ? 6.420 -1.609 1.524 1.00 93.38 86 LEU A C 1
ATOM 680 O O . LEU A 1 86 ? 7.188 -0.992 2.270 1.00 93.38 86 LEU A O 1
ATOM 684 N N . THR A 1 87 ? 6.797 -2.142 0.371 1.00 94.94 87 THR A N 1
ATOM 685 C CA . THR A 1 87 ? 8.152 -1.991 -0.166 1.00 94.94 87 THR A CA 1
ATOM 686 C C . THR A 1 87 ? 8.126 -1.299 -1.514 1.00 94.94 87 THR A C 1
ATOM 688 O O . THR A 1 87 ? 7.122 -1.315 -2.227 1.00 94.94 87 THR A O 1
ATOM 691 N N . ARG A 1 88 ? 9.238 -0.643 -1.839 1.00 94.62 88 ARG A N 1
ATOM 692 C CA . ARG A 1 88 ? 9.480 -0.032 -3.139 1.00 94.62 88 ARG A CA 1
ATOM 693 C C . ARG A 1 88 ? 10.734 -0.605 -3.766 1.00 94.62 88 ARG A C 1
ATOM 695 O O . ARG A 1 88 ? 11.802 -0.538 -3.161 1.00 94.62 88 ARG A O 1
ATOM 702 N N . ASP A 1 89 ? 10.597 -1.039 -5.009 1.00 93.00 89 ASP A N 1
ATOM 703 C CA . ASP A 1 89 ? 11.682 -1.592 -5.812 1.00 93.00 89 ASP A CA 1
ATOM 704 C C . ASP A 1 89 ? 11.803 -0.823 -7.124 1.00 93.00 89 ASP A C 1
ATOM 706 O O . ASP A 1 89 ? 10.814 -0.315 -7.657 1.00 93.00 89 ASP A O 1
ATOM 710 N N . LEU A 1 90 ? 13.019 -0.747 -7.658 1.00 92.12 90 LEU A N 1
ATOM 711 C CA . LEU A 1 90 ? 13.218 -0.392 -9.058 1.00 92.12 90 LEU A CA 1
ATOM 712 C C . LEU A 1 90 ? 13.041 -1.662 -9.895 1.00 92.12 90 LEU A C 1
ATOM 714 O O . LEU A 1 90 ? 13.487 -2.733 -9.492 1.00 92.12 90 LEU A O 1
ATOM 718 N N . CYS A 1 91 ? 12.398 -1.539 -11.047 1.00 92.38 91 CYS A N 1
ATOM 719 C CA . CYS A 1 91 ? 12.169 -2.633 -11.978 1.00 92.38 91 CYS A CA 1
ATOM 720 C C . CYS A 1 91 ? 12.480 -2.191 -13.404 1.00 92.38 91 CYS A C 1
ATOM 722 O O . CYS A 1 91 ? 12.484 -0.994 -13.711 1.00 92.38 91 CYS A O 1
ATOM 724 N N . TYR A 1 92 ? 12.693 -3.162 -14.284 1.00 92.00 92 TYR A N 1
ATOM 725 C CA . TYR A 1 92 ? 12.869 -2.944 -15.713 1.00 92.00 92 TYR A CA 1
ATOM 726 C C . TYR A 1 92 ? 12.068 -3.949 -16.537 1.00 92.00 92 TYR A C 1
ATOM 728 O O . TYR A 1 92 ? 11.747 -5.037 -16.065 1.00 92.00 92 TYR A O 1
ATOM 736 N N . ILE A 1 93 ? 11.750 -3.600 -17.781 1.00 90.81 93 ILE A N 1
ATOM 737 C CA . ILE A 1 93 ? 11.080 -4.522 -18.703 1.00 90.81 93 ILE A CA 1
ATOM 738 C C . ILE A 1 93 ? 12.108 -5.488 -19.305 1.00 90.81 93 ILE A C 1
ATOM 740 O O . ILE A 1 93 ? 12.999 -5.077 -20.049 1.00 90.81 93 ILE A O 1
ATOM 744 N N . ASN A 1 94 ? 11.943 -6.785 -19.039 1.00 87.94 94 ASN A N 1
ATOM 745 C CA . ASN A 1 94 ? 12.716 -7.874 -19.629 1.00 87.94 94 ASN A CA 1
ATOM 746 C C . ASN A 1 94 ? 11.805 -8.750 -20.507 1.00 87.94 94 ASN A C 1
ATOM 748 O O . ASN A 1 94 ? 11.142 -9.683 -20.045 1.00 87.94 94 ASN A O 1
ATOM 752 N N . GLY A 1 95 ? 11.733 -8.428 -21.801 1.00 87.00 95 GLY A N 1
ATOM 753 C CA . GLY A 1 95 ? 10.778 -9.065 -22.708 1.00 87.00 95 GLY A CA 1
ATOM 754 C C . GLY A 1 95 ? 9.341 -8.599 -22.418 1.00 87.00 95 GLY A C 1
ATOM 755 O O . GLY A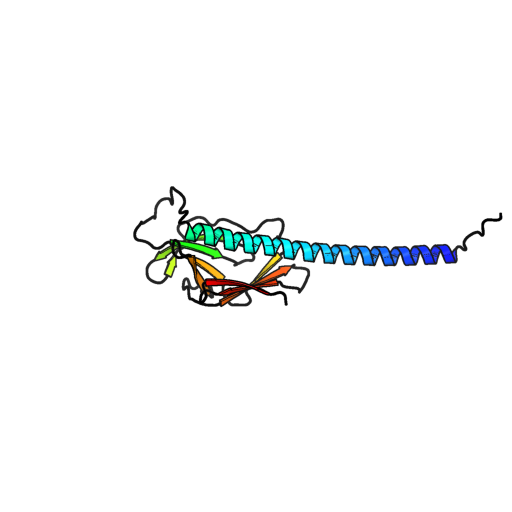 1 95 ? 9.097 -7.400 -22.508 1.00 87.00 95 GLY A O 1
ATOM 756 N N . PRO A 1 96 ? 8.377 -9.500 -22.130 1.00 85.06 96 PRO A N 1
ATOM 757 C CA . PRO A 1 96 ? 7.000 -9.116 -21.805 1.00 85.06 96 PRO A CA 1
ATOM 758 C C . PRO A 1 96 ? 6.759 -8.831 -20.312 1.00 85.06 96 PRO A C 1
ATOM 760 O O . PRO A 1 96 ? 5.654 -8.429 -19.958 1.00 85.06 96 PRO A O 1
ATOM 763 N N . ASN A 1 97 ? 7.746 -9.075 -19.445 1.00 90.25 97 ASN A N 1
ATOM 764 C CA . ASN A 1 97 ? 7.575 -9.049 -17.993 1.00 90.25 97 ASN A CA 1
ATOM 765 C C . ASN A 1 97 ? 8.434 -7.958 -17.357 1.00 90.25 97 ASN A C 1
ATOM 767 O O . ASN A 1 97 ? 9.469 -7.571 -17.903 1.00 90.25 97 ASN A O 1
ATOM 771 N N . TRP A 1 98 ? 8.031 -7.521 -16.169 1.00 91.31 98 TRP A N 1
ATOM 772 C CA . TRP A 1 98 ? 8.852 -6.664 -15.323 1.00 91.31 98 TRP A CA 1
ATOM 773 C C . TRP A 1 98 ? 9.757 -7.515 -14.429 1.00 91.31 98 TRP A C 1
ATOM 775 O O . TRP A 1 98 ? 9.299 -8.472 -13.807 1.00 91.31 98 TRP A O 1
ATOM 785 N N . ASP A 1 99 ? 11.038 -7.164 -14.365 1.00 91.12 99 ASP A N 1
ATOM 786 C CA . ASP A 1 99 ? 12.025 -7.764 -13.472 1.00 91.12 99 ASP A CA 1
ATOM 787 C C . ASP A 1 99 ? 12.476 -6.729 -12.438 1.00 91.12 99 ASP A C 1
ATOM 789 O O . ASP A 1 99 ? 12.884 -5.619 -12.781 1.00 91.12 99 ASP A O 1
ATOM 793 N N . CYS A 1 100 ? 12.373 -7.099 -11.164 1.00 91.50 100 CYS A N 1
ATOM 794 C CA . CYS A 1 100 ? 12.691 -6.259 -10.010 1.00 91.50 100 CYS A CA 1
ATOM 795 C C . CYS A 1 100 ? 13.791 -6.877 -9.130 1.00 91.50 100 CYS A C 1
ATOM 797 O O . CYS A 1 100 ? 14.004 -6.438 -8.004 1.00 91.50 100 CYS A O 1
ATOM 799 N N . SER A 1 101 ? 14.448 -7.945 -9.592 1.00 88.44 101 SER A N 1
ATOM 800 C CA . SER A 1 101 ? 15.372 -8.740 -8.773 1.00 88.44 101 SER A CA 1
ATOM 801 C C . SER A 1 101 ? 16.767 -8.128 -8.622 1.00 88.44 101 SER A C 1
ATOM 803 O O . SER A 1 101 ? 17.517 -8.516 -7.724 1.00 88.44 101 SER A O 1
ATOM 805 N N . GLU A 1 102 ? 17.125 -7.175 -9.485 1.00 85.44 102 GLU A N 1
ATOM 806 C CA . GLU A 1 102 ? 18.475 -6.605 -9.539 1.00 85.44 102 GLU A CA 1
ATOM 807 C C . GLU A 1 102 ? 18.752 -5.574 -8.440 1.00 85.44 102 GLU A C 1
ATOM 809 O O . GLU A 1 102 ? 19.898 -5.438 -8.003 1.00 85.44 102 GLU A O 1
ATOM 814 N N . TRP A 1 103 ? 17.723 -4.868 -7.960 1.00 87.25 103 TRP A N 1
ATOM 815 C CA . TRP A 1 103 ? 17.887 -3.759 -7.019 1.00 87.25 103 TRP A CA 1
ATOM 816 C C . TRP A 1 103 ? 17.298 -4.058 -5.642 1.00 87.25 103 TRP A C 1
ATOM 818 O O . TRP A 1 103 ? 16.317 -4.788 -5.522 1.00 87.25 103 TRP A O 1
ATOM 828 N N . PRO A 1 104 ? 17.894 -3.494 -4.575 1.00 88.06 104 PRO A N 1
ATOM 829 C CA . PRO A 1 104 ? 17.407 -3.711 -3.226 1.00 88.06 104 PRO A CA 1
ATOM 830 C C . PRO A 1 104 ? 16.055 -3.034 -3.004 1.00 88.06 104 PRO A C 1
ATOM 832 O O . PRO A 1 104 ? 15.844 -1.888 -3.405 1.00 88.06 104 PRO A O 1
ATOM 835 N N . SER A 1 105 ? 15.202 -3.726 -2.257 1.00 91.56 105 SER A N 1
ATOM 836 C CA . SER A 1 105 ? 13.926 -3.205 -1.791 1.00 91.56 105 SER A CA 1
ATOM 837 C C . SER A 1 105 ? 14.077 -2.173 -0.684 1.00 91.56 105 SER A C 1
ATOM 839 O O . SER A 1 105 ? 14.789 -2.383 0.302 1.00 91.56 105 SER A O 1
ATOM 841 N N . GLU A 1 106 ? 13.354 -1.066 -0.811 1.00 91.94 106 GLU A N 1
ATOM 842 C CA . GLU A 1 106 ? 13.206 -0.058 0.233 1.00 91.94 106 GLU A CA 1
ATOM 843 C C . GLU A 1 106 ? 11.933 -0.338 1.036 1.00 91.94 106 GLU A C 1
ATOM 845 O O . GLU A 1 106 ? 10.833 -0.318 0.490 1.00 91.94 106 GLU A O 1
ATOM 850 N N . SER A 1 107 ? 12.061 -0.581 2.343 1.00 92.81 107 SER A N 1
ATOM 851 C CA . SER A 1 107 ? 10.892 -0.699 3.219 1.00 92.81 107 SER A CA 1
ATOM 852 C C . SER A 1 107 ? 10.315 0.685 3.512 1.00 92.81 107 SER A C 1
ATOM 854 O O . SER A 1 107 ? 11.008 1.561 4.030 1.00 92.81 107 SER A O 1
ATOM 856 N N . LEU A 1 108 ? 9.040 0.868 3.180 1.00 91.12 108 LEU A N 1
ATOM 857 C CA . LEU A 1 108 ? 8.295 2.116 3.341 1.00 91.12 108 LEU A CA 1
ATOM 858 C C . LEU A 1 108 ? 7.285 2.057 4.489 1.00 91.12 108 LEU A C 1
ATOM 860 O O . LEU A 1 108 ? 6.759 3.091 4.894 1.00 91.12 108 LEU A O 1
ATOM 864 N N . LYS A 1 109 ? 7.002 0.867 5.033 1.00 85.50 109 LYS A N 1
ATOM 865 C CA . LYS A 1 109 ? 6.087 0.730 6.166 1.00 85.50 109 LYS A CA 1
ATOM 866 C C . LYS A 1 109 ? 6.743 1.241 7.447 1.00 85.50 109 LYS A C 1
ATOM 868 O O . LYS A 1 109 ? 7.698 0.654 7.954 1.00 85.50 109 LYS A O 1
ATOM 873 N N . SER A 1 110 ? 6.181 2.297 8.025 1.00 82.38 110 SER A N 1
ATOM 874 C CA . SER A 1 110 ? 6.625 2.790 9.324 1.00 82.38 110 SER A CA 1
ATOM 875 C C . SER A 1 110 ? 6.271 1.820 10.456 1.00 82.38 110 SER A C 1
ATOM 877 O O . SER A 1 110 ? 5.141 1.343 10.586 1.00 82.38 110 SER A O 1
ATOM 879 N N . ASN A 1 111 ? 7.229 1.606 11.363 1.00 84.12 111 ASN A N 1
ATOM 880 C CA . ASN A 1 111 ? 7.031 0.831 12.594 1.00 84.12 111 ASN A CA 1
ATOM 881 C C . ASN A 1 111 ? 5.923 1.403 13.498 1.00 84.12 111 ASN A C 1
ATOM 883 O O . ASN A 1 111 ? 5.408 0.691 14.360 1.00 84.12 111 ASN A O 1
ATOM 887 N N . LEU A 1 112 ? 5.553 2.678 13.318 1.00 77.44 112 LEU A N 1
ATOM 888 C CA . LEU A 1 112 ? 4.464 3.325 14.057 1.00 77.44 112 LEU A CA 1
ATOM 889 C C . LEU A 1 112 ? 3.086 2.730 13.726 1.00 77.44 112 LEU A C 1
ATOM 891 O O . LEU A 1 112 ? 2.164 2.865 14.531 1.00 77.44 112 LEU A O 1
ATOM 895 N N . PHE A 1 113 ? 2.956 2.051 12.583 1.00 85.12 113 PHE A N 1
ATOM 896 C CA . PHE A 1 113 ? 1.703 1.485 12.079 1.00 85.12 113 PHE A CA 1
ATOM 897 C C . PHE A 1 113 ? 1.781 -0.038 11.922 1.00 85.12 113 PHE A C 1
ATOM 899 O O . PHE A 1 113 ? 1.146 -0.623 11.048 1.00 85.12 113 PHE A O 1
ATOM 906 N N . SER A 1 114 ? 2.546 -0.705 12.790 1.00 86.00 114 SER A N 1
ATOM 907 C CA . SER A 1 114 ? 2.654 -2.172 12.821 1.00 86.00 114 SER A CA 1
ATOM 908 C C . SER A 1 114 ? 1.311 -2.878 13.062 1.00 86.00 114 SER A C 1
ATOM 910 O O . SER A 1 114 ? 1.117 -3.997 12.597 1.00 86.00 114 SER A O 1
ATOM 912 N N . GLU A 1 115 ? 0.372 -2.208 13.737 1.00 90.00 115 GLU A N 1
ATOM 913 C CA . GLU A 1 115 ? -0.991 -2.693 14.003 1.00 90.00 115 GLU A CA 1
ATOM 914 C C . GLU A 1 115 ? -1.961 -2.491 12.821 1.00 90.00 115 GLU A C 1
ATOM 916 O O . GLU A 1 115 ? -3.130 -2.886 12.907 1.00 90.00 115 GLU A O 1
ATOM 921 N N . ILE A 1 116 ? -1.501 -1.858 11.735 1.00 92.12 116 ILE A N 1
ATOM 922 C CA . ILE A 1 116 ? -2.251 -1.705 10.488 1.00 92.12 116 ILE A CA 1
ATOM 923 C C . ILE A 1 116 ? -1.917 -2.871 9.557 1.00 92.12 116 ILE A C 1
ATOM 925 O O . ILE A 1 116 ? -0.752 -3.237 9.363 1.00 92.12 116 ILE A O 1
ATOM 929 N N . GLU A 1 117 ? -2.964 -3.457 8.991 1.00 93.00 117 GLU A N 1
ATOM 930 C CA . GLU A 1 117 ? -2.910 -4.546 8.031 1.00 93.00 117 GLU A CA 1
ATOM 931 C C . GLU A 1 117 ? -3.331 -4.069 6.646 1.00 93.00 117 GLU A C 1
ATOM 933 O O . GLU A 1 117 ? -4.391 -3.455 6.499 1.00 93.00 117 GLU A O 1
ATOM 938 N N . TYR A 1 118 ? -2.522 -4.409 5.645 1.00 90.56 118 TYR A N 1
ATOM 939 C CA . TYR A 1 118 ? -2.905 -4.345 4.239 1.00 90.56 118 TYR A CA 1
ATOM 940 C C . TYR A 1 118 ? -3.648 -5.631 3.878 1.00 90.56 118 TYR A C 1
ATOM 942 O O . TYR A 1 118 ? -3.096 -6.729 3.950 1.00 90.56 118 TYR A O 1
ATOM 950 N N . ASN A 1 119 ? -4.924 -5.506 3.538 1.00 91.88 119 ASN A N 1
ATOM 951 C CA . ASN A 1 119 ? -5.765 -6.610 3.108 1.00 91.88 119 ASN A CA 1
ATOM 952 C C . ASN A 1 119 ? -6.066 -6.455 1.616 1.00 91.88 119 ASN A C 1
ATOM 954 O O . ASN A 1 119 ? -6.739 -5.519 1.197 1.00 91.88 119 ASN A O 1
ATOM 958 N N . LEU A 1 120 ? -5.545 -7.371 0.807 1.00 89.12 120 LEU A N 1
ATOM 959 C CA . LEU A 1 120 ? -5.687 -7.333 -0.646 1.00 89.12 120 LEU A CA 1
ATOM 960 C C . LEU A 1 120 ? -7.080 -7.864 -1.011 1.00 89.12 120 LEU A C 1
ATOM 962 O O . LEU A 1 120 ? -7.341 -9.062 -0.910 1.00 89.12 120 LEU A O 1
ATOM 966 N N . VAL A 1 121 ? -8.004 -6.963 -1.363 1.00 86.94 121 VAL A N 1
ATOM 967 C CA . VAL A 1 121 ? -9.388 -7.322 -1.739 1.00 86.94 121 VAL A CA 1
ATOM 968 C C . VAL A 1 121 ? -9.408 -7.932 -3.131 1.00 86.94 121 VAL A C 1
ATOM 970 O O . VAL A 1 121 ? -10.076 -8.932 -3.391 1.00 86.94 121 VAL A O 1
ATOM 973 N N . SER A 1 122 ? -8.646 -7.320 -4.030 1.00 80.38 122 SER A N 1
ATOM 974 C CA . SER A 1 122 ? -8.277 -7.913 -5.309 1.00 80.38 122 SER A CA 1
ATOM 975 C C . SER A 1 122 ? -7.043 -8.795 -5.120 1.00 80.38 122 SER A C 1
ATOM 977 O O . SER A 1 122 ? -6.223 -8.511 -4.255 1.00 80.38 122 SER A O 1
ATOM 979 N N . ALA A 1 123 ? -6.838 -9.803 -5.971 1.00 87.50 123 ALA A N 1
ATOM 980 C CA . ALA A 1 123 ? -5.594 -10.584 -5.995 1.00 87.50 123 ALA A CA 1
ATOM 981 C C . ALA A 1 123 ? -4.362 -9.775 -6.475 1.00 87.50 123 ALA A C 1
ATOM 983 O O . ALA A 1 123 ? -3.366 -10.357 -6.903 1.00 87.50 123 ALA A O 1
ATOM 984 N N . CYS A 1 124 ? -4.467 -8.444 -6.462 1.00 91.56 124 CYS A N 1
ATOM 985 C CA . CYS A 1 124 ? -3.403 -7.509 -6.760 1.00 91.56 124 CYS A CA 1
ATOM 986 C C . CYS A 1 124 ? -2.337 -7.614 -5.680 1.00 91.56 124 CYS A C 1
ATOM 988 O O . CYS A 1 124 ? -2.635 -7.449 -4.498 1.00 91.56 124 CYS A O 1
ATOM 990 N N . THR A 1 125 ? -1.107 -7.879 -6.087 1.00 92.88 125 THR A N 1
ATOM 991 C CA . THR A 1 125 ? 0.029 -8.012 -5.176 1.00 92.88 125 THR A CA 1
ATOM 992 C C . THR A 1 125 ? 0.916 -6.782 -5.195 1.00 92.88 125 THR A C 1
ATOM 994 O O . THR A 1 125 ? 1.445 -6.396 -4.156 1.00 92.88 125 THR A O 1
ATOM 997 N N . SER A 1 126 ? 1.049 -6.150 -6.358 1.00 94.56 126 SER A N 1
ATOM 998 C CA . SER A 1 126 ? 1.922 -5.002 -6.540 1.00 94.56 126 SER A CA 1
ATOM 999 C C . SER A 1 126 ? 1.413 -4.077 -7.650 1.00 94.56 126 SER A C 1
ATOM 1001 O O . SER A 1 126 ? 0.551 -4.439 -8.459 1.00 94.56 126 SER A O 1
ATOM 1003 N N . VAL A 1 127 ? 1.938 -2.854 -7.672 1.00 95.62 127 VAL A N 1
ATOM 1004 C CA . VAL A 1 127 ? 1.664 -1.843 -8.698 1.00 95.62 127 VAL A CA 1
ATOM 1005 C C . VAL A 1 127 ? 2.980 -1.250 -9.178 1.00 95.62 127 VAL A C 1
ATOM 1007 O O . VAL A 1 127 ? 3.815 -0.880 -8.358 1.00 95.62 127 VAL A O 1
ATOM 1010 N N . ILE A 1 128 ? 3.151 -1.103 -10.488 1.00 95.88 128 ILE A N 1
ATOM 1011 C CA . ILE A 1 128 ? 4.291 -0.423 -11.104 1.00 95.88 128 ILE A CA 1
ATOM 1012 C C . ILE A 1 128 ? 3.878 0.950 -11.620 1.00 95.88 128 ILE A C 1
ATOM 1014 O O . ILE A 1 128 ? 2.848 1.100 -12.271 1.00 95.88 128 ILE A O 1
ATOM 1018 N N . PHE A 1 129 ? 4.727 1.937 -11.351 1.00 95.56 129 PHE A N 1
ATOM 1019 C CA . PHE A 1 129 ? 4.713 3.249 -11.982 1.00 95.56 129 PHE A CA 1
ATOM 1020 C C . PHE A 1 129 ? 5.854 3.309 -12.997 1.00 95.56 129 PHE A C 1
ATOM 1022 O O . PHE A 1 129 ? 7.021 3.321 -12.601 1.00 95.56 129 PHE A O 1
ATOM 1029 N N . GLU A 1 130 ? 5.540 3.333 -14.288 1.00 93.75 130 GLU A N 1
ATOM 1030 C CA . GLU A 1 130 ? 6.548 3.421 -15.347 1.00 93.75 130 GLU A CA 1
ATOM 1031 C C . GLU A 1 130 ? 7.231 4.802 -15.344 1.00 93.75 130 GLU A C 1
ATOM 1033 O O . GLU A 1 130 ? 6.598 5.847 -15.154 1.00 93.75 130 GLU A O 1
ATOM 1038 N N . ASN A 1 131 ? 8.550 4.816 -15.541 1.00 92.25 131 ASN A N 1
ATOM 1039 C CA . ASN A 1 131 ? 9.328 6.046 -15.589 1.00 92.25 131 ASN A CA 1
ATOM 1040 C C . ASN A 1 131 ? 8.971 6.882 -16.823 1.00 92.25 131 ASN A C 1
ATOM 1042 O O . ASN A 1 131 ? 8.704 6.351 -17.896 1.00 92.25 131 ASN A O 1
ATOM 1046 N N . LEU A 1 132 ? 9.056 8.210 -16.691 1.00 86.94 132 LEU A N 1
ATOM 1047 C CA . LEU A 1 132 ? 8.748 9.216 -17.725 1.00 86.94 132 LEU A CA 1
ATOM 1048 C C . LEU A 1 132 ? 7.271 9.297 -18.151 1.00 86.94 132 LEU A C 1
ATOM 1050 O O . LEU A 1 132 ? 6.789 10.406 -18.378 1.00 86.94 132 LEU A O 1
ATOM 1054 N N . SER A 1 133 ? 6.556 8.176 -18.263 1.00 87.50 133 SER A N 1
ATOM 1055 C CA . SER A 1 133 ? 5.125 8.147 -18.594 1.00 87.50 133 SER A CA 1
ATOM 1056 C C . SER A 1 133 ? 4.244 8.332 -17.354 1.00 87.50 133 SER A C 1
ATOM 1058 O O . SER A 1 133 ? 3.185 8.958 -17.430 1.00 87.50 133 SER A O 1
ATOM 1060 N N . GLY A 1 134 ? 4.686 7.813 -16.201 1.00 85.31 134 GLY A N 1
ATOM 1061 C CA . GLY A 1 134 ? 3.870 7.724 -14.994 1.00 85.31 134 GLY A CA 1
ATOM 1062 C C . GLY A 1 134 ? 2.661 6.804 -15.165 1.00 85.31 134 GLY A C 1
ATOM 1063 O O . GLY A 1 134 ? 1.692 6.951 -14.418 1.00 85.31 134 GLY A O 1
ATOM 1064 N N . GLU A 1 135 ? 2.664 5.923 -16.170 1.00 92.50 135 GLU A N 1
ATOM 1065 C CA . GLU A 1 135 ? 1.619 4.920 -16.372 1.00 92.50 135 GLU A CA 1
ATOM 1066 C C . GLU A 1 135 ? 1.621 3.909 -15.226 1.00 92.50 135 GLU A C 1
ATOM 1068 O O . GLU A 1 135 ? 2.663 3.595 -14.646 1.00 92.50 135 GLU A O 1
ATOM 1073 N N . ILE A 1 136 ? 0.422 3.458 -14.863 1.00 93.69 136 ILE A N 1
ATOM 1074 C CA . ILE A 1 136 ? 0.197 2.562 -13.735 1.00 93.69 136 ILE A CA 1
ATOM 1075 C C . ILE A 1 136 ? -0.140 1.194 -14.288 1.00 93.69 136 ILE A C 1
ATOM 1077 O O . ILE A 1 136 ? -1.164 1.038 -14.947 1.00 93.69 136 ILE A O 1
ATOM 1081 N N . TYR A 1 137 ? 0.657 0.205 -13.913 1.00 93.81 137 TYR A N 1
ATOM 1082 C CA . TYR A 1 137 ? 0.391 -1.181 -14.235 1.00 93.81 137 TYR A CA 1
ATOM 1083 C C . TYR A 1 137 ? 0.192 -2.000 -12.965 1.00 93.81 137 TYR A C 1
ATOM 1085 O O . TYR A 1 137 ? 0.890 -1.806 -11.971 1.00 93.81 137 TYR A O 1
ATOM 1093 N N . VAL A 1 138 ? -0.751 -2.935 -12.989 1.00 93.12 138 VAL A N 1
ATOM 1094 C CA . VAL A 1 138 ? -1.129 -3.737 -11.822 1.00 93.12 138 VAL A CA 1
ATOM 1095 C C . VAL A 1 138 ? -0.736 -5.190 -12.034 1.00 93.12 138 VAL A C 1
ATOM 1097 O O . VAL A 1 138 ? -1.047 -5.771 -13.072 1.00 93.12 138 VAL A O 1
ATOM 1100 N N . GLU A 1 139 ? -0.100 -5.797 -11.036 1.00 91.88 139 GLU A N 1
ATOM 1101 C CA . GLU A 1 139 ? 0.203 -7.225 -11.030 1.00 91.88 139 GLU A CA 1
ATOM 1102 C C . GLU A 1 139 ? -0.762 -7.997 -10.143 1.00 91.88 139 GLU A C 1
ATOM 1104 O O . GLU A 1 139 ? -1.027 -7.624 -8.998 1.00 91.88 139 GLU A O 1
ATOM 1109 N N . PHE A 1 140 ? -1.210 -9.143 -10.655 1.00 89.00 140 PHE A N 1
ATOM 1110 C CA . PHE A 1 140 ? -2.033 -10.088 -9.914 1.00 89.00 140 PHE A CA 1
ATOM 1111 C C . PHE A 1 140 ? -1.288 -11.396 -9.675 1.00 89.00 140 PHE A C 1
ATOM 1113 O O . PHE A 1 140 ? -0.638 -11.929 -10.581 1.00 89.00 140 PHE A O 1
ATOM 1120 N N . ASN A 1 141 ? -1.477 -11.956 -8.479 1.00 86.38 141 ASN A N 1
ATOM 1121 C CA . ASN A 1 141 ? -0.976 -13.270 -8.069 1.00 86.38 141 ASN A CA 1
ATOM 1122 C C . ASN A 1 141 ? 0.538 -13.472 -8.256 1.00 86.38 141 ASN A C 1
ATOM 1124 O O . ASN A 1 141 ? 0.941 -14.603 -8.527 1.00 86.38 141 ASN A O 1
ATOM 1128 N N . ASP A 1 142 ? 1.354 -12.416 -8.143 1.00 82.00 142 ASP A N 1
ATOM 1129 C CA . ASP A 1 142 ? 2.821 -12.517 -8.272 1.00 82.00 142 ASP A CA 1
ATOM 1130 C C . ASP A 1 142 ? 3.262 -13.204 -9.585 1.00 82.00 142 ASP A C 1
ATOM 1132 O O . ASP A 1 142 ? 4.148 -14.057 -9.632 1.00 82.00 142 ASP A O 1
ATOM 1136 N N . SER A 1 143 ? 2.532 -12.922 -10.669 1.00 82.81 143 SER A N 1
ATOM 1137 C CA . SER A 1 143 ? 2.724 -13.589 -11.961 1.00 82.81 143 SER A CA 1
ATOM 1138 C C . SER A 1 143 ? 3.861 -12.998 -12.800 1.00 82.81 143 SER A C 1
ATOM 1140 O O . SER A 1 143 ? 4.177 -13.536 -13.864 1.00 82.81 143 SER A O 1
ATOM 1142 N N . GLY A 1 144 ? 4.429 -11.864 -12.388 1.00 80.06 144 GLY A N 1
ATOM 1143 C CA . GLY A 1 144 ? 5.320 -11.021 -13.183 1.00 80.06 144 GLY A CA 1
ATOM 1144 C C . GLY A 1 144 ? 4.628 -10.331 -14.363 1.00 80.06 144 GLY A C 1
ATOM 1145 O O . GLY A 1 144 ? 5.289 -9.642 -15.142 1.00 80.06 144 GLY A O 1
ATOM 1146 N N . THR A 1 145 ? 3.314 -10.533 -14.529 1.00 82.81 145 THR A N 1
ATOM 1147 C CA . THR A 1 145 ? 2.515 -9.958 -15.614 1.00 82.81 145 THR A CA 1
ATOM 1148 C C . THR A 1 145 ? 1.719 -8.777 -15.087 1.00 82.81 145 THR A C 1
ATOM 1150 O O . THR A 1 145 ? 0.964 -8.899 -14.121 1.00 82.81 145 THR A O 1
ATOM 1153 N N . TYR A 1 146 ? 1.870 -7.648 -15.767 1.00 84.88 146 TYR A N 1
ATOM 1154 C CA . TYR A 1 146 ? 1.293 -6.378 -15.368 1.00 84.88 146 TYR A CA 1
ATOM 1155 C C . TYR A 1 146 ? 0.265 -5.925 -16.409 1.00 84.88 146 TYR A C 1
ATOM 1157 O O . TYR A 1 146 ? 0.529 -5.979 -17.610 1.00 84.88 146 TYR A O 1
ATOM 1165 N N . LEU A 1 147 ? -0.920 -5.532 -15.945 1.00 86.62 147 LEU A N 1
ATOM 1166 C CA . LEU A 1 147 ? -2.076 -5.190 -16.775 1.00 86.62 147 LEU A CA 1
ATOM 1167 C C . LEU A 1 147 ? -2.641 -3.817 -16.391 1.00 86.62 147 LEU A C 1
ATOM 1169 O O . LEU A 1 147 ? -2.523 -3.387 -15.240 1.00 86.62 147 LEU A O 1
ATOM 1173 N N . ASP A 1 148 ? -3.318 -3.174 -17.341 1.00 84.31 148 ASP A N 1
ATOM 1174 C CA . ASP A 1 148 ? -4.160 -2.003 -17.087 1.00 84.31 148 ASP A CA 1
ATOM 1175 C C . ASP A 1 148 ? -5.448 -2.458 -16.389 1.00 84.31 148 ASP A C 1
ATOM 1177 O O . ASP A 1 148 ? -6.454 -2.771 -17.023 1.00 84.31 148 ASP A O 1
ATOM 1181 N N . ASP A 1 149 ? -5.409 -2.580 -15.067 1.00 90.81 149 ASP A N 1
ATOM 1182 C CA . ASP A 1 149 ? -6.547 -3.072 -14.289 1.00 90.81 149 ASP A CA 1
ATOM 1183 C C . ASP A 1 149 ? -6.688 -2.327 -12.956 1.00 90.81 149 ASP A C 1
ATOM 1185 O O . ASP A 1 149 ? -5.963 -1.374 -12.656 1.00 90.81 149 ASP A O 1
ATOM 1189 N N . VAL A 1 150 ? -7.667 -2.742 -12.159 1.00 92.56 150 VAL A N 1
ATOM 1190 C CA . VAL A 1 150 ? -8.007 -2.158 -10.871 1.00 92.56 150 VAL A CA 1
ATOM 1191 C C . VAL A 1 150 ? -7.437 -3.009 -9.737 1.00 92.56 150 VAL A C 1
ATOM 1193 O O . VAL A 1 150 ? -7.835 -4.152 -9.518 1.00 92.56 150 VAL A O 1
ATOM 1196 N N . CYS A 1 151 ? -6.544 -2.410 -8.961 1.00 93.44 151 CYS A N 1
ATOM 1197 C CA . CYS A 1 151 ? -6.045 -2.929 -7.697 1.00 93.44 151 CYS A CA 1
ATOM 1198 C C . CYS A 1 151 ? -6.846 -2.329 -6.537 1.00 93.44 151 CYS A C 1
ATOM 1200 O O . CYS A 1 151 ? -6.942 -1.107 -6.401 1.00 93.44 151 CYS A O 1
ATOM 1202 N N . VAL A 1 152 ? -7.405 -3.179 -5.679 1.00 94.00 152 VAL A N 1
ATOM 1203 C CA . VAL A 1 152 ? -8.120 -2.771 -4.463 1.00 94.00 152 VAL A CA 1
ATOM 1204 C C . VAL A 1 152 ? -7.391 -3.290 -3.228 1.00 94.00 152 VAL A C 1
ATOM 1206 O O . VAL A 1 152 ? -7.206 -4.504 -3.078 1.00 94.00 152 VAL A O 1
ATOM 1209 N N . VAL A 1 153 ? -7.007 -2.363 -2.349 1.00 92.94 153 VAL A N 1
ATOM 1210 C CA . VAL A 1 153 ? -6.273 -2.612 -1.101 1.00 92.94 153 VAL A CA 1
ATOM 1211 C C . VAL A 1 153 ? -7.031 -1.985 0.064 1.00 92.94 153 VAL A C 1
ATOM 1213 O O . VAL A 1 153 ? -7.280 -0.783 0.075 1.00 92.94 153 VAL A O 1
ATOM 1216 N N . ASP A 1 154 ? -7.346 -2.783 1.074 1.00 94.06 154 ASP A N 1
ATOM 1217 C CA . ASP A 1 154 ? -7.962 -2.323 2.313 1.00 94.06 154 ASP A CA 1
ATOM 1218 C C . ASP A 1 154 ? -6.894 -2.082 3.374 1.00 94.06 154 ASP A C 1
ATOM 1220 O O . ASP A 1 154 ? -6.090 -2.966 3.677 1.00 94.06 154 ASP A O 1
ATOM 1224 N N . LEU A 1 155 ? -6.924 -0.913 4.005 1.00 93.12 155 LEU A N 1
ATOM 1225 C CA . LEU A 1 155 ? -6.156 -0.633 5.212 1.00 93.12 155 LEU A CA 1
ATOM 1226 C C . LEU A 1 155 ? -7.070 -0.798 6.422 1.00 93.12 155 LEU A C 1
ATOM 1228 O O . LEU A 1 155 ? -8.027 -0.044 6.597 1.00 93.12 155 LEU A O 1
ATOM 1232 N N . LYS A 1 156 ? -6.759 -1.760 7.291 1.00 93.19 156 LYS A N 1
ATOM 1233 C CA . LYS A 1 156 ? -7.534 -2.038 8.510 1.00 93.19 156 LYS A CA 1
ATOM 1234 C C . LYS A 1 156 ? -6.635 -2.088 9.734 1.00 93.19 156 LYS A C 1
ATOM 1236 O O . LYS A 1 156 ? -5.463 -2.433 9.649 1.00 93.19 156 LYS A O 1
ATOM 1241 N N . HIS A 1 157 ? -7.185 -1.788 10.900 1.00 92.81 157 HIS A N 1
ATOM 1242 C CA . HIS A 1 157 ? -6.469 -1.993 12.157 1.00 92.81 157 HIS A CA 1
ATOM 1243 C C . HIS A 1 157 ? -6.753 -3.396 12.691 1.00 92.81 157 HIS A C 1
ATOM 1245 O O . HIS A 1 157 ? -7.907 -3.788 12.777 1.00 92.81 157 HIS A O 1
ATOM 1251 N N . GLN A 1 158 ? -5.747 -4.116 13.185 1.00 91.19 158 GLN A N 1
ATOM 1252 C CA . GLN A 1 158 ? -5.897 -5.470 13.759 1.00 91.19 158 GLN A CA 1
ATOM 1253 C C . GLN A 1 158 ? -7.019 -5.650 14.795 1.00 91.19 158 GLN A C 1
ATOM 1255 O O . GLN A 1 158 ? -7.537 -6.748 14.978 1.00 91.19 158 GLN A O 1
ATOM 1260 N N . ALA A 1 159 ? -7.391 -4.580 15.500 1.00 88.31 159 ALA A N 1
ATOM 1261 C CA . ALA A 1 159 ? -8.384 -4.606 16.565 1.00 88.31 159 ALA A CA 1
ATOM 1262 C C . ALA A 1 159 ? -9.738 -3.990 16.162 1.00 88.31 159 ALA A C 1
ATOM 1264 O O . ALA A 1 159 ? -10.594 -3.798 17.033 1.00 88.31 159 ALA A O 1
ATOM 1265 N N . ASN A 1 160 ? -9.924 -3.619 14.890 1.00 84.44 160 ASN A N 1
ATOM 1266 C CA . ASN A 1 160 ? -11.156 -3.044 14.358 1.00 84.44 160 ASN A CA 1
ATOM 1267 C C . ASN A 1 160 ? -11.452 -3.592 12.951 1.00 84.44 160 ASN A C 1
ATOM 1269 O O . ASN A 1 160 ? -10.564 -3.689 12.118 1.00 84.44 160 ASN A O 1
ATOM 1273 N N . ASN A 1 161 ? -12.718 -3.885 12.664 1.00 83.12 161 ASN A N 1
ATOM 1274 C CA . ASN A 1 161 ? -13.136 -4.341 11.337 1.00 83.12 161 ASN A CA 1
ATOM 1275 C C . ASN A 1 161 ? -13.355 -3.192 10.346 1.00 83.12 161 ASN A C 1
ATOM 1277 O O . ASN A 1 161 ? -13.594 -3.458 9.174 1.00 83.12 161 ASN A O 1
ATOM 1281 N N . ASN A 1 162 ? -13.296 -1.935 10.795 1.00 87.19 162 ASN A N 1
ATOM 1282 C CA . ASN A 1 162 ? -13.369 -0.799 9.884 1.00 87.19 162 ASN A CA 1
ATOM 1283 C C . ASN A 1 162 ? -12.108 -0.771 9.016 1.00 87.19 162 ASN A C 1
ATOM 1285 O O . ASN A 1 162 ? -10.994 -0.669 9.544 1.00 87.19 162 ASN A O 1
ATOM 1289 N N . ALA A 1 163 ? -12.312 -0.834 7.707 1.00 90.56 163 ALA A N 1
ATOM 1290 C CA . ALA A 1 163 ? -11.278 -0.699 6.702 1.00 90.56 163 ALA A CA 1
ATOM 1291 C C . ALA A 1 163 ? -11.456 0.624 5.949 1.00 90.56 163 ALA A C 1
ATOM 1293 O O . ALA A 1 163 ? -12.566 1.141 5.833 1.00 90.56 163 ALA A O 1
ATOM 1294 N N . ILE A 1 164 ? -10.350 1.176 5.465 1.00 92.81 164 ILE A N 1
ATOM 1295 C CA . ILE A 1 164 ? -10.359 2.214 4.438 1.00 92.81 164 ILE A CA 1
ATOM 1296 C C . ILE A 1 164 ? -9.922 1.557 3.140 1.00 92.81 164 ILE A C 1
ATOM 1298 O O . ILE A 1 164 ? -8.841 0.970 3.076 1.00 92.81 164 ILE A O 1
ATOM 1302 N N . THR A 1 165 ? -10.764 1.676 2.123 1.00 93.94 165 THR A N 1
ATOM 1303 C CA . THR A 1 165 ? -10.608 0.982 0.849 1.00 93.94 165 THR A CA 1
ATOM 1304 C C . THR A 1 165 ? -9.905 1.902 -0.141 1.00 93.94 165 THR A C 1
ATOM 1306 O O . THR A 1 165 ? -10.350 3.021 -0.422 1.00 93.94 165 THR A O 1
ATOM 1309 N N . PHE A 1 166 ? -8.789 1.433 -0.688 1.00 93.06 166 PHE A N 1
ATOM 1310 C CA . PHE A 1 166 ? -8.016 2.122 -1.712 1.00 93.06 166 PHE A CA 1
ATOM 1311 C C . PHE A 1 166 ? -8.202 1.432 -3.044 1.00 93.06 166 PHE A C 1
ATOM 1313 O O . PHE A 1 166 ? -8.037 0.224 -3.159 1.00 93.06 166 PHE A O 1
ATOM 1320 N N . THR A 1 167 ? -8.522 2.218 -4.064 1.00 94.88 167 THR A N 1
ATOM 1321 C CA . THR A 1 167 ? -8.649 1.743 -5.440 1.00 94.88 167 THR A CA 1
ATOM 1322 C C . THR A 1 167 ? -7.580 2.417 -6.284 1.00 94.88 167 THR A C 1
ATOM 1324 O O . THR A 1 167 ? -7.600 3.638 -6.438 1.00 94.88 167 THR A O 1
ATOM 1327 N N . ILE A 1 168 ? -6.654 1.637 -6.826 1.00 93.44 168 ILE A N 1
ATOM 1328 C CA . ILE A 1 168 ? -5.647 2.065 -7.795 1.00 93.44 168 ILE A CA 1
ATOM 1329 C C . ILE A 1 168 ? -6.093 1.520 -9.150 1.00 93.44 168 ILE A C 1
ATOM 1331 O O . ILE A 1 168 ? -6.251 0.317 -9.307 1.00 93.44 168 ILE A O 1
ATOM 1335 N N . ASP A 1 169 ? -6.342 2.399 -10.110 1.00 93.12 169 ASP A N 1
ATOM 1336 C CA . ASP A 1 169 ? -6.902 2.051 -11.414 1.00 93.12 169 ASP A CA 1
ATOM 1337 C C . ASP A 1 169 ? -5.896 2.400 -12.514 1.00 93.12 169 ASP A C 1
ATOM 1339 O O . ASP A 1 169 ? -5.675 3.582 -12.815 1.00 93.12 169 ASP A O 1
ATOM 1343 N N . GLY A 1 170 ? -5.286 1.361 -13.088 1.00 90.00 170 GLY A N 1
ATOM 1344 C CA . GLY A 1 170 ? -4.344 1.462 -14.200 1.00 90.00 170 GLY A CA 1
ATOM 1345 C C . GLY A 1 170 ? -4.993 2.015 -15.468 1.00 90.00 170 GLY A C 1
ATOM 1346 O O . GLY A 1 170 ? -4.421 2.891 -16.110 1.00 90.00 170 GLY A O 1
ATOM 1347 N N . ASN A 1 171 ? -6.253 1.649 -15.750 1.00 89.56 171 ASN A N 1
ATOM 1348 C CA . ASN A 1 171 ? -6.962 2.047 -16.978 1.00 89.56 171 ASN A CA 1
ATOM 1349 C C . ASN A 1 171 ? -7.098 3.563 -17.143 1.00 89.56 171 ASN A C 1
ATOM 1351 O O . ASN A 1 171 ? -7.129 4.087 -18.255 1.00 89.56 171 ASN A O 1
ATOM 1355 N N . ILE A 1 172 ? -7.254 4.270 -16.025 1.00 92.06 172 ILE A N 1
ATOM 1356 C CA . ILE A 1 172 ? -7.397 5.731 -15.994 1.00 92.06 172 ILE A CA 1
ATOM 1357 C C . ILE A 1 172 ? -6.202 6.416 -15.330 1.00 92.06 172 ILE A C 1
ATOM 1359 O O . ILE A 1 172 ? -6.263 7.620 -15.071 1.00 92.06 172 ILE A O 1
ATOM 1363 N N . ASN A 1 173 ? -5.145 5.659 -15.022 1.00 89.94 173 ASN A N 1
ATOM 1364 C CA . ASN A 1 173 ? -3.930 6.126 -14.364 1.00 89.94 173 ASN A CA 1
ATOM 1365 C C . ASN A 1 173 ? -4.218 6.998 -13.115 1.00 89.94 173 ASN A C 1
ATOM 1367 O O . ASN A 1 173 ? -3.730 8.129 -12.965 1.00 89.94 173 ASN A O 1
ATOM 1371 N N . SER A 1 174 ? -5.066 6.503 -12.207 1.00 90.69 174 SER A N 1
ATOM 1372 C CA . SER A 1 174 ? -5.487 7.252 -11.015 1.00 90.69 174 SER A CA 1
ATOM 1373 C C . SER A 1 174 ? -5.657 6.362 -9.789 1.00 90.69 174 SER A C 1
ATOM 1375 O O . SER A 1 174 ? -5.863 5.162 -9.909 1.00 90.69 174 SER A O 1
ATOM 1377 N N . PHE A 1 175 ? -5.632 6.958 -8.598 1.00 89.12 175 PHE A N 1
ATOM 1378 C CA . PHE A 1 175 ? -6.001 6.275 -7.360 1.00 89.12 175 PHE A CA 1
ATOM 1379 C C . PHE A 1 175 ? -7.047 7.083 -6.590 1.00 89.12 175 PHE A C 1
ATOM 1381 O O . PHE A 1 175 ? -7.061 8.319 -6.621 1.00 89.12 175 PHE A O 1
ATOM 1388 N N . LYS A 1 176 ? -7.951 6.375 -5.916 1.00 90.94 176 LYS A N 1
ATOM 1389 C CA . LYS A 1 176 ? -9.093 6.914 -5.173 1.00 90.94 176 LYS A CA 1
ATOM 1390 C C . LYS A 1 176 ? -9.205 6.230 -3.817 1.00 90.94 176 LYS A C 1
ATOM 1392 O O . LYS A 1 176 ? -8.734 5.112 -3.627 1.00 90.94 176 LYS A O 1
ATOM 1397 N N . ILE A 1 177 ? -9.851 6.930 -2.893 1.00 89.19 177 ILE A N 1
ATOM 1398 C CA . ILE A 1 177 ? -10.075 6.479 -1.523 1.00 89.19 177 ILE A CA 1
ATOM 1399 C C . ILE A 1 177 ? -11.576 6.481 -1.293 1.00 89.19 177 ILE A C 1
ATOM 1401 O O . ILE A 1 177 ? -12.241 7.482 -1.581 1.00 89.19 177 ILE A O 1
ATOM 1405 N N . SER A 1 178 ? -12.091 5.383 -0.764 1.00 85.44 178 SER A N 1
ATOM 1406 C CA . SER A 1 178 ? -13.464 5.265 -0.295 1.00 85.44 178 SER A CA 1
ATOM 1407 C C . SER A 1 178 ? -13.466 4.783 1.149 1.00 85.44 178 SER A C 1
ATOM 1409 O O . SER A 1 178 ? -12.713 3.889 1.524 1.00 85.44 178 SER A O 1
ATOM 1411 N N . ASN A 1 179 ? -14.321 5.401 1.958 1.00 77.19 179 ASN A N 1
ATOM 1412 C CA . ASN A 1 179 ? -14.624 4.905 3.292 1.00 77.19 179 ASN A CA 1
ATOM 1413 C C . ASN A 1 179 ? -15.897 4.069 3.174 1.00 77.19 179 ASN A C 1
ATOM 1415 O O . ASN A 1 179 ? -16.919 4.615 2.746 1.00 77.19 179 ASN A O 1
ATOM 1419 N N . ASP A 1 180 ? -15.806 2.790 3.528 1.00 64.12 180 ASP A N 1
ATOM 1420 C CA . ASP A 1 180 ? -16.967 1.905 3.662 1.00 64.12 180 ASP A CA 1
ATOM 1421 C C . ASP A 1 180 ? -17.705 2.123 4.997 1.00 64.12 180 ASP A C 1
ATOM 1423 O O . ASP A 1 180 ? -17.061 2.521 6.002 1.00 64.12 180 ASP A O 1
#

Foldseek 3Di:
DDDDDDDPVNVVVVVVVVVVVVVVVVVVVVVVVQVVLLVVQVVLVVVVLVVQLVCQQVVPCPPDVDPPDDPPWWKWWKWFCPPNWTKIFIWTDDDQFIDRPSTDIDTSDDPSNPQKGKDWPAQWGMWIQTHNVRQIWTDGPPPRHTHQAKTWIWIHGNVDPFTWIKIQGRVVSDIDIDGD

Organism: NCBI:txid2099670

Sequence (180 aa):
MKLKAFSLLEIMVVIGIIGIVIVLGIVGMISFRRTVQIQQATDEFISVLRETRTRAENNVILQDPGPGFDNNLVYGYRIDFQNNELTRDLCYINGPNWDCSEWPSESLKSNLFSEIEYNLVSACTSVIFENLSGEIYVEFNDSGTYLDDVCVVDLKHQANNNAITFTIDGNINSFKISND

Secondary structure (DSSP, 8-state):
-PPPPPPHHHHHHHHHHHHHHHHHHHHHHHHHHHHHHHHHHHHHHHHHHHHHHHHHHTT---S---TT--TTS-EEEEEE-GGG--EEEEEEEETTEEE--SSPPEE---GGGTTEEEEESSSEEEEEEETTT--EEEEETT-S-EE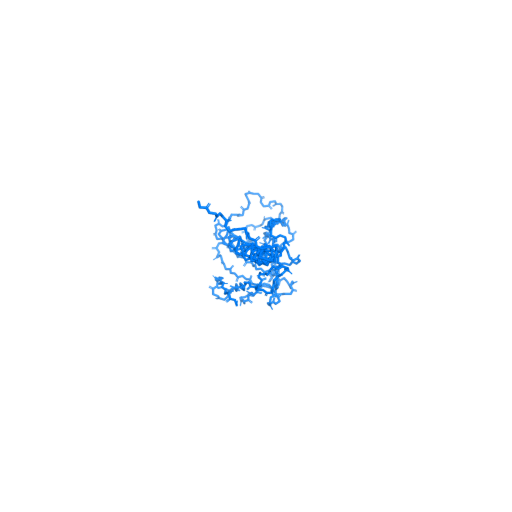S-EEEEEEEETT---EEEEEEETTTTEEEEEE-

Radius of gyration: 24.56 Å; chains: 1; bounding box: 52×41×83 Å

InterPro domains:
  IPR045584 Pilin-like [SSF54523] (6-84)